Protein AF-A0A7S0QJZ0-F1 (afdb_monomer)

Structure (mmCIF, N/CA/C/O backbone):
data_AF-A0A7S0QJZ0-F1
#
_entry.id   AF-A0A7S0QJZ0-F1
#
loop_
_atom_site.group_PDB
_atom_site.id
_atom_site.type_symbol
_atom_site.label_atom_id
_atom_site.label_alt_id
_atom_site.label_comp_id
_atom_site.label_asym_id
_atom_site.label_entity_id
_atom_site.label_seq_id
_atom_site.pdbx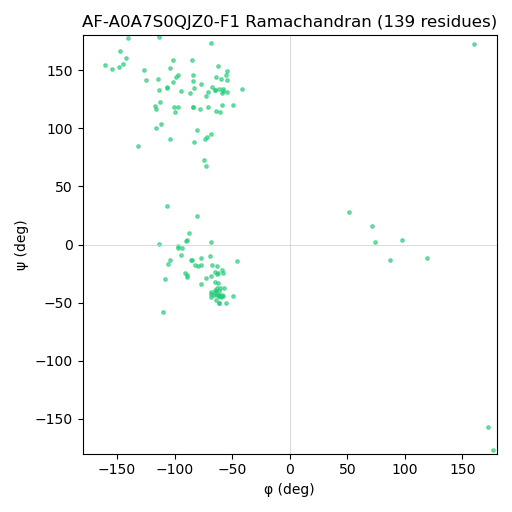_PDB_ins_code
_atom_site.Cartn_x
_atom_site.Cartn_y
_atom_site.Cartn_z
_atom_site.occupancy
_atom_site.B_iso_or_equiv
_atom_site.auth_seq_id
_atom_site.auth_comp_id
_atom_site.auth_asym_id
_atom_site.auth_atom_id
_atom_site.pdbx_PDB_model_num
ATOM 1 N N . GLY A 1 1 ? 14.974 -31.342 2.169 1.00 35.72 1 GLY A N 1
ATOM 2 C CA . GLY A 1 1 ? 13.570 -31.406 1.715 1.00 35.72 1 GLY A CA 1
ATOM 3 C C . GLY A 1 1 ? 13.395 -30.418 0.583 1.00 35.72 1 GLY A C 1
ATOM 4 O O . GLY A 1 1 ? 13.993 -29.355 0.664 1.00 35.72 1 GLY A O 1
ATOM 5 N N . ARG A 1 2 ? 12.690 -30.788 -0.493 1.00 30.48 2 ARG A N 1
ATOM 6 C CA . ARG A 1 2 ? 12.457 -29.920 -1.662 1.00 30.48 2 ARG A CA 1
ATOM 7 C C . ARG A 1 2 ? 11.483 -28.794 -1.302 1.00 30.48 2 ARG A C 1
ATOM 9 O O . ARG A 1 2 ? 10.422 -29.081 -0.765 1.00 30.48 2 ARG A O 1
ATOM 16 N N . VAL A 1 3 ? 11.837 -27.562 -1.652 1.00 36.38 3 VAL A N 1
ATOM 17 C CA . VAL A 1 3 ? 10.891 -26.454 -1.855 1.00 36.38 3 VAL A CA 1
ATOM 18 C C . VAL A 1 3 ? 10.353 -26.550 -3.293 1.00 36.38 3 VAL A C 1
ATOM 20 O O . VAL A 1 3 ? 11.108 -26.974 -4.178 1.00 36.38 3 VAL A O 1
ATOM 23 N N . PRO A 1 4 ? 9.085 -26.197 -3.564 1.00 41.38 4 PRO A N 1
ATOM 24 C CA . PRO A 1 4 ? 8.578 -26.103 -4.931 1.00 41.38 4 PRO A CA 1
ATOM 25 C C . PRO A 1 4 ? 9.417 -25.087 -5.727 1.00 41.38 4 PRO A C 1
ATOM 27 O O . PRO A 1 4 ? 9.515 -23.931 -5.334 1.00 41.38 4 PRO A O 1
ATOM 30 N N . GLY A 1 5 ? 10.062 -25.532 -6.814 1.00 50.28 5 GLY A N 1
ATOM 31 C CA . GLY A 1 5 ? 10.779 -24.659 -7.760 1.00 50.28 5 GLY A CA 1
ATOM 32 C C . GLY A 1 5 ? 12.287 -24.891 -7.943 1.00 50.28 5 GLY A C 1
ATOM 33 O O . GLY A 1 5 ? 12.845 -24.375 -8.905 1.00 50.28 5 GLY A O 1
ATOM 34 N N . GLY A 1 6 ? 12.969 -25.691 -7.114 1.00 44.41 6 GLY A N 1
ATOM 35 C CA . GLY A 1 6 ? 14.393 -25.991 -7.345 1.00 44.41 6 GLY A CA 1
ATOM 36 C C . GLY A 1 6 ? 15.166 -26.504 -6.129 1.00 44.41 6 GLY A C 1
ATOM 37 O O . GLY A 1 6 ? 14.651 -26.546 -5.012 1.00 44.41 6 GLY A O 1
ATOM 38 N N . MET A 1 7 ? 16.417 -26.930 -6.353 1.00 43.84 7 MET A N 1
ATOM 39 C CA . MET A 1 7 ? 17.362 -27.202 -5.262 1.00 43.84 7 MET A CA 1
ATOM 40 C C . MET A 1 7 ? 17.732 -25.892 -4.566 1.00 43.84 7 MET A C 1
ATOM 42 O O . MET A 1 7 ? 18.029 -24.900 -5.228 1.00 43.84 7 MET A O 1
ATOM 46 N N . LEU A 1 8 ? 17.742 -25.908 -3.231 1.00 49.09 8 LEU A N 1
ATOM 47 C CA . LEU A 1 8 ? 18.308 -24.816 -2.444 1.00 49.09 8 LEU A CA 1
ATOM 48 C C . LEU A 1 8 ? 19.783 -24.629 -2.848 1.00 49.09 8 LEU A C 1
ATOM 50 O O . LEU A 1 8 ? 20.495 -25.630 -2.965 1.00 49.09 8 LEU A O 1
ATOM 54 N N . PRO A 1 9 ? 20.251 -23.391 -3.079 1.00 57.88 9 PRO A N 1
ATOM 55 C CA . PRO A 1 9 ? 21.647 -23.142 -3.417 1.00 57.88 9 PRO A CA 1
ATOM 56 C C . PRO A 1 9 ? 22.568 -23.631 -2.290 1.00 57.88 9 PRO A C 1
ATOM 58 O O . PRO A 1 9 ? 22.237 -23.472 -1.119 1.00 57.88 9 PRO A O 1
ATOM 61 N N . GLU A 1 10 ? 23.735 -24.188 -2.637 1.00 64.62 10 GLU A N 1
ATOM 62 C CA . GLU A 1 10 ? 24.715 -24.734 -1.674 1.00 64.62 10 GLU A CA 1
ATOM 63 C C . GLU A 1 10 ? 25.214 -23.695 -0.651 1.00 64.62 10 GLU A C 1
ATOM 65 O O . GLU A 1 10 ? 25.651 -24.056 0.437 1.00 64.62 10 GLU A O 1
ATOM 70 N N . ASN A 1 11 ? 25.095 -22.404 -0.980 1.00 58.94 11 ASN A N 1
ATOM 71 C CA . ASN A 1 11 ? 25.340 -21.270 -0.091 1.00 58.94 11 ASN A CA 1
ATOM 72 C C . ASN A 1 11 ? 24.166 -20.283 -0.181 1.00 58.94 11 ASN A C 1
ATOM 74 O O . ASN A 1 11 ? 24.232 -19.328 -0.967 1.00 58.94 11 ASN A O 1
ATOM 78 N N . PRO A 1 12 ? 23.074 -20.485 0.576 1.00 54.03 12 PRO A N 1
ATOM 79 C CA . PRO A 1 12 ? 21.997 -19.512 0.619 1.00 54.03 12 PRO A CA 1
ATOM 80 C C . PRO A 1 12 ? 22.548 -18.222 1.227 1.00 54.03 12 PRO A C 1
ATOM 82 O O . PRO A 1 12 ? 22.963 -18.187 2.386 1.00 54.03 12 PRO A O 1
ATOM 85 N N . LYS A 1 13 ? 22.594 -17.149 0.432 1.00 53.09 13 LYS A N 1
ATOM 86 C CA . LYS A 1 13 ? 22.896 -15.826 0.978 1.00 53.09 13 LYS A CA 1
ATOM 87 C C . LYS A 1 13 ? 21.753 -15.455 1.927 1.00 53.09 13 LYS A C 1
ATOM 89 O O . LYS A 1 13 ? 20.596 -15.623 1.530 1.00 53.09 13 LYS A O 1
ATOM 94 N N . PRO A 1 14 ? 22.035 -14.960 3.145 1.00 54.31 14 PRO A N 1
ATOM 95 C CA . PRO A 1 14 ? 20.982 -14.400 3.976 1.00 54.31 14 PRO A CA 1
ATOM 96 C C . PRO A 1 14 ? 20.248 -13.321 3.168 1.00 54.31 14 PRO A C 1
ATOM 98 O O . PRO A 1 14 ? 20.897 -12.613 2.383 1.00 54.31 14 PRO A O 1
ATOM 101 N N . PRO A 1 15 ? 18.914 -13.209 3.300 1.00 56.22 15 PRO A N 1
ATOM 102 C CA . PRO A 1 15 ? 18.179 -12.164 2.610 1.00 56.22 15 PRO A CA 1
ATOM 103 C C . PRO A 1 15 ? 18.815 -10.821 2.966 1.00 56.22 15 PRO A C 1
ATOM 105 O O . PRO A 1 15 ? 19.087 -10.544 4.136 1.00 56.22 15 PRO A O 1
ATOM 108 N N . MET A 1 16 ? 19.099 -9.992 1.959 1.00 57.62 16 MET A N 1
ATOM 109 C CA . MET A 1 16 ? 19.524 -8.621 2.223 1.00 57.62 16 MET A CA 1
ATOM 110 C C . MET A 1 16 ? 18.330 -7.872 2.803 1.00 57.62 16 MET A C 1
ATOM 112 O O . MET A 1 16 ? 17.461 -7.397 2.075 1.00 57.62 16 MET A O 1
ATOM 116 N N . LEU A 1 17 ? 18.269 -7.807 4.128 1.00 56.78 17 LEU A N 1
ATOM 117 C CA . LEU A 1 17 ? 17.223 -7.085 4.827 1.00 56.78 17 LEU A CA 1
ATOM 118 C C . LEU A 1 17 ? 17.448 -5.583 4.641 1.00 56.78 17 LEU A C 1
ATOM 120 O O . LEU A 1 17 ? 18.471 -5.027 5.044 1.00 56.78 17 LEU A O 1
ATOM 124 N N . ASN A 1 18 ? 16.481 -4.916 4.013 1.00 60.22 18 ASN A N 1
ATOM 125 C CA . ASN A 1 18 ? 16.507 -3.471 3.842 1.00 60.22 18 ASN A CA 1
ATOM 126 C C . ASN A 1 18 ? 15.973 -2.781 5.106 1.00 60.22 18 ASN A C 1
ATOM 128 O O . ASN A 1 18 ? 14.790 -2.467 5.223 1.00 60.22 18 ASN A O 1
ATOM 132 N N . TYR A 1 19 ? 16.871 -2.509 6.052 1.00 59.91 19 TYR A N 1
ATOM 133 C CA . TYR A 1 19 ? 16.559 -1.764 7.275 1.00 59.91 19 TYR A CA 1
ATOM 134 C C . TYR A 1 19 ? 16.255 -0.270 7.029 1.00 59.91 19 TYR A C 1
ATOM 136 O O . TYR A 1 19 ? 15.783 0.402 7.942 1.00 59.91 19 TYR A O 1
ATOM 144 N N . GLY A 1 20 ? 16.495 0.257 5.820 1.00 57.91 20 GLY A N 1
ATOM 145 C CA . GLY A 1 20 ? 16.155 1.632 5.424 1.00 57.91 20 GLY A CA 1
ATOM 146 C C . GLY A 1 20 ? 14.679 1.823 5.059 1.00 57.91 20 GLY A C 1
ATOM 147 O O . GLY A 1 20 ? 14.166 2.938 5.120 1.00 57.91 20 GLY A O 1
ATOM 148 N N . PHE A 1 21 ? 13.956 0.737 4.770 1.00 59.09 21 PHE A N 1
ATOM 149 C CA . PHE A 1 21 ? 12.506 0.735 4.541 1.00 59.09 21 PHE A CA 1
ATOM 150 C C . PHE A 1 21 ? 11.709 0.740 5.865 1.00 59.09 21 PHE A C 1
ATOM 152 O O . PHE A 1 21 ? 10.590 0.245 5.940 1.00 59.09 21 PHE A O 1
ATOM 159 N N . ARG A 1 22 ? 12.292 1.228 6.970 1.00 53.69 22 ARG A N 1
ATOM 160 C CA . ARG A 1 22 ? 11.745 0.954 8.306 1.00 53.69 22 ARG A CA 1
ATOM 161 C C . ARG A 1 22 ? 10.634 1.861 8.803 1.00 53.69 22 ARG A C 1
ATOM 163 O O . ARG A 1 22 ? 10.005 1.461 9.769 1.00 53.69 22 ARG A O 1
ATOM 170 N N . THR A 1 23 ? 10.324 3.011 8.213 1.00 57.31 23 THR A N 1
ATOM 171 C CA . THR A 1 23 ? 9.161 3.798 8.671 1.00 57.31 23 THR A CA 1
ATOM 172 C C . THR A 1 23 ? 8.684 4.805 7.623 1.00 57.31 23 THR A C 1
ATOM 174 O O . THR A 1 23 ? 9.448 5.283 6.789 1.00 57.31 23 THR A O 1
ATOM 177 N N . TRP A 1 24 ? 7.398 5.150 7.714 1.00 59.00 24 TRP A N 1
ATOM 178 C CA . TRP A 1 24 ? 6.606 6.056 6.864 1.00 59.00 24 TRP A CA 1
ATOM 179 C C . TRP A 1 24 ? 7.231 7.415 6.494 1.00 59.00 24 TRP A C 1
ATOM 181 O O . TRP A 1 24 ? 6.722 8.078 5.593 1.00 59.00 24 TRP A O 1
ATOM 191 N N . HIS A 1 25 ? 8.300 7.855 7.164 1.00 59.00 25 HIS A N 1
ATOM 192 C CA . HIS A 1 25 ? 8.891 9.187 6.986 1.00 59.00 25 HIS A CA 1
ATOM 193 C C . HIS A 1 25 ? 9.478 9.411 5.584 1.00 59.00 25 HIS A C 1
ATOM 195 O O . HIS A 1 25 ? 9.555 10.550 5.141 1.00 59.00 25 HIS A O 1
ATOM 201 N N . ASN A 1 26 ? 9.841 8.338 4.872 1.00 61.06 26 ASN A N 1
ATOM 202 C CA . ASN A 1 26 ? 10.320 8.421 3.488 1.00 61.06 26 ASN A CA 1
ATOM 203 C C . ASN A 1 26 ? 9.188 8.429 2.447 1.00 61.06 26 ASN A C 1
ATOM 205 O O . ASN A 1 26 ? 9.434 8.736 1.283 1.00 61.06 26 ASN A O 1
ATOM 209 N N . PHE A 1 27 ? 7.958 8.088 2.843 1.00 63.38 27 PHE A N 1
ATOM 210 C CA . PHE A 1 27 ? 6.812 7.969 1.929 1.00 63.38 27 PHE A CA 1
ATOM 211 C C . PHE A 1 27 ? 5.797 9.094 2.105 1.00 63.38 27 PHE A C 1
ATOM 213 O O . PHE A 1 27 ? 5.119 9.485 1.156 1.00 63.38 27 PHE A O 1
ATOM 220 N N . LEU A 1 28 ? 5.693 9.620 3.323 1.00 63.88 28 LEU A N 1
ATOM 221 C CA . LEU A 1 28 ? 4.887 10.781 3.648 1.00 63.88 28 LEU A CA 1
ATOM 222 C C . LEU A 1 28 ? 5.825 11.979 3.717 1.00 63.88 28 LEU A C 1
ATOM 224 O O . LEU A 1 28 ? 6.679 12.052 4.598 1.00 63.88 28 LEU A O 1
ATOM 228 N N . ASN A 1 29 ? 5.672 12.927 2.797 1.00 64.06 29 ASN A N 1
ATOM 229 C CA . ASN A 1 29 ? 6.405 14.185 2.862 1.00 64.06 29 ASN A CA 1
ATOM 230 C C . ASN A 1 29 ? 5.810 15.075 3.967 1.00 64.06 29 ASN A C 1
ATOM 232 O O . ASN A 1 29 ? 5.127 16.058 3.694 1.00 64.06 29 ASN A O 1
ATOM 236 N N . CYS A 1 30 ? 6.057 14.723 5.231 1.00 55.75 30 CYS A N 1
ATOM 237 C CA . CYS A 1 30 ? 5.511 15.424 6.395 1.00 55.75 30 CYS A CA 1
ATOM 238 C C . CYS A 1 30 ? 5.896 16.913 6.436 1.00 55.75 30 CYS A C 1
ATOM 240 O O . CYS A 1 30 ? 5.176 17.704 7.041 1.00 55.75 30 CYS A O 1
ATOM 242 N N . ALA A 1 31 ? 7.008 17.290 5.793 1.00 57.22 31 ALA A N 1
ATOM 243 C CA . ALA A 1 31 ? 7.459 18.674 5.682 1.00 57.22 31 ALA A CA 1
ATOM 244 C C . ALA A 1 31 ? 6.607 19.510 4.710 1.00 57.22 31 ALA A C 1
ATOM 246 O O . ALA A 1 31 ? 6.490 20.714 4.903 1.00 57.22 31 ALA A O 1
ATOM 247 N N . ALA A 1 32 ? 6.004 18.888 3.691 1.00 62.22 32 ALA A N 1
ATOM 248 C CA . ALA A 1 32 ? 5.109 19.564 2.749 1.00 62.22 32 ALA A CA 1
ATOM 249 C C . ALA A 1 32 ? 3.666 19.711 3.269 1.00 62.22 32 ALA A C 1
ATOM 251 O O . ALA A 1 32 ? 2.924 20.538 2.752 1.00 62.22 32 ALA A O 1
ATOM 252 N N . ASP A 1 33 ? 3.283 18.938 4.289 1.00 60.25 33 ASP A N 1
ATOM 253 C CA . ASP A 1 33 ? 1.918 18.881 4.834 1.00 60.25 33 ASP A CA 1
ATOM 254 C C . ASP A 1 33 ? 1.798 19.591 6.204 1.00 60.25 33 ASP A C 1
ATOM 256 O O . ASP A 1 33 ? 1.059 19.136 7.082 1.00 60.25 33 ASP A O 1
ATOM 260 N N . ASP A 1 34 ? 2.567 20.661 6.440 1.00 65.94 34 ASP A N 1
ATOM 261 C CA . ASP A 1 34 ? 2.578 21.448 7.692 1.00 65.94 34 ASP A CA 1
ATOM 262 C C . ASP A 1 34 ? 2.760 20.606 8.978 1.00 65.94 34 ASP A C 1
ATOM 264 O O . ASP A 1 34 ? 2.259 20.949 10.051 1.00 65.94 34 ASP A O 1
ATOM 268 N N . GLY A 1 35 ? 3.436 19.454 8.884 1.00 68.94 35 GLY A N 1
ATOM 269 C CA . GLY A 1 35 ? 3.593 18.505 9.992 1.00 68.94 35 GLY A CA 1
ATOM 270 C C . GLY A 1 35 ? 2.338 17.687 10.337 1.00 68.94 35 GLY A C 1
ATOM 271 O O . GLY A 1 35 ? 2.385 16.868 11.254 1.00 68.94 35 GLY A O 1
ATOM 272 N N . LYS A 1 36 ? 1.232 17.846 9.598 1.00 75.44 36 LYS A N 1
ATOM 273 C CA . LYS A 1 36 ? -0.058 17.170 9.839 1.00 75.44 36 LYS A CA 1
ATOM 274 C C . LYS A 1 36 ? -0.283 15.916 8.994 1.00 75.44 36 LYS A C 1
ATOM 276 O O . LYS A 1 36 ? -1.303 15.250 9.166 1.00 75.44 36 LYS A O 1
ATOM 281 N N . ALA A 1 37 ? 0.660 15.553 8.118 1.00 76.62 37 ALA A N 1
ATOM 282 C CA . ALA A 1 37 ? 0.568 14.359 7.266 1.00 76.62 37 ALA A CA 1
ATOM 283 C C . ALA A 1 37 ? 0.188 13.095 8.047 1.00 76.62 37 ALA A C 1
ATOM 285 O O . ALA A 1 37 ? -0.661 12.323 7.609 1.00 76.62 37 ALA A O 1
ATOM 286 N N . MET A 1 38 ? 0.810 12.894 9.213 1.00 78.00 38 MET A N 1
ATOM 287 C CA . MET A 1 38 ? 0.576 11.712 10.037 1.00 78.00 38 MET A CA 1
ATOM 288 C C . MET A 1 38 ? -0.833 11.698 10.632 1.00 78.00 38 MET A C 1
ATOM 290 O O . MET A 1 38 ? -1.520 10.685 10.560 1.00 78.00 38 MET A O 1
ATOM 294 N N . GLU A 1 39 ? -1.290 12.826 11.177 1.00 83.75 39 GLU A N 1
ATOM 295 C CA . GLU A 1 39 ? -2.645 12.949 11.723 1.00 83.75 39 GLU A CA 1
ATOM 296 C C . GLU A 1 39 ? -3.696 12.709 10.635 1.00 83.75 39 GLU A C 1
ATOM 298 O O . GLU A 1 39 ? -4.634 11.934 10.832 1.00 83.75 39 GLU A O 1
ATOM 303 N N . LYS A 1 40 ? -3.488 13.292 9.449 1.00 83.75 40 LYS A N 1
ATOM 304 C CA . LYS A 1 40 ? -4.356 13.065 8.296 1.00 83.75 40 LYS A CA 1
ATOM 305 C C . LYS A 1 40 ? -4.354 11.599 7.870 1.00 83.75 40 LYS A C 1
ATOM 307 O O . LYS A 1 40 ? -5.420 11.049 7.624 1.00 83.75 40 LYS A O 1
ATOM 312 N N . LEU A 1 41 ? -3.190 10.955 7.800 1.00 84.19 41 LEU A N 1
ATOM 313 C CA . LEU A 1 41 ? -3.097 9.547 7.427 1.00 84.19 41 LEU A CA 1
ATOM 314 C C . LEU A 1 41 ? -3.817 8.647 8.437 1.00 84.19 41 LEU A C 1
ATOM 316 O O . LEU A 1 41 ? -4.544 7.747 8.031 1.00 84.19 41 LEU A O 1
ATOM 320 N N . LEU A 1 42 ? -3.647 8.901 9.736 1.00 86.19 42 LEU A N 1
ATOM 321 C CA . LEU A 1 42 ? -4.356 8.177 10.791 1.00 86.19 42 LEU A CA 1
ATOM 322 C C . LEU A 1 42 ? -5.872 8.365 10.670 1.00 86.19 42 LEU A C 1
ATOM 324 O O . LEU A 1 42 ? -6.627 7.410 10.849 1.00 86.19 42 LEU A O 1
ATOM 328 N N . GLN A 1 43 ? -6.327 9.576 10.348 1.00 88.94 43 GLN A N 1
ATOM 329 C CA . GLN A 1 43 ? -7.745 9.852 10.140 1.00 88.94 43 GLN A CA 1
ATOM 330 C C . GLN A 1 43 ? -8.289 9.176 8.873 1.00 88.94 43 GLN A C 1
ATOM 332 O O . GLN A 1 43 ? -9.370 8.584 8.911 1.00 88.94 43 GLN A O 1
ATOM 337 N N . ASP A 1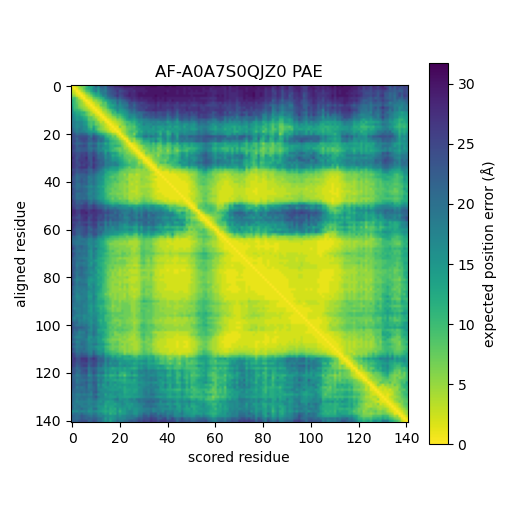 44 ? -7.538 9.212 7.771 1.00 89.94 44 ASP A N 1
ATOM 338 C CA . ASP A 1 44 ? -7.872 8.506 6.532 1.0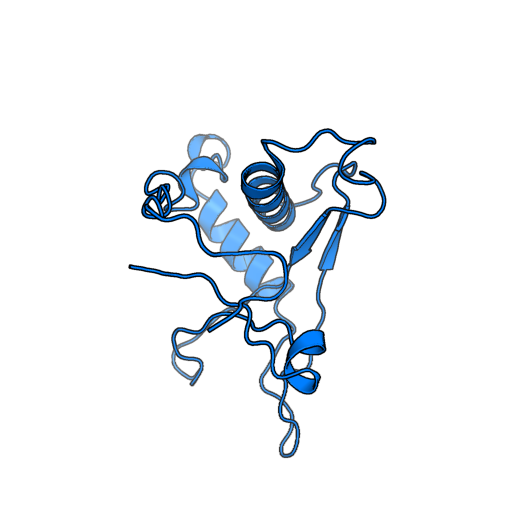0 89.94 44 ASP A CA 1
ATOM 339 C C . ASP A 1 44 ? -7.954 6.991 6.814 1.00 89.94 44 ASP A C 1
ATOM 341 O O . ASP A 1 44 ? -8.940 6.354 6.449 1.00 89.94 44 ASP A O 1
ATOM 345 N N . ALA A 1 45 ? -6.985 6.427 7.548 1.00 90.50 45 ALA A N 1
ATOM 346 C CA . ALA A 1 45 ? -6.944 5.011 7.910 1.00 90.50 45 ALA A CA 1
ATOM 347 C C . ALA A 1 45 ? -8.149 4.582 8.751 1.00 90.50 45 ALA A C 1
ATOM 349 O O . ALA A 1 45 ? -8.742 3.546 8.462 1.00 90.50 45 ALA A O 1
ATOM 350 N N . LYS A 1 46 ? -8.549 5.395 9.739 1.00 89.56 46 LYS A N 1
ATOM 351 C CA . LYS A 1 46 ? -9.779 5.192 10.526 1.00 89.56 46 LYS A CA 1
ATOM 352 C C . LYS A 1 46 ? -11.031 5.220 9.659 1.00 89.56 46 LYS A C 1
ATOM 354 O O . LYS A 1 46 ? -11.968 4.476 9.922 1.00 89.56 46 LYS A O 1
ATOM 359 N N . THR A 1 47 ? -11.052 6.089 8.652 1.00 90.06 47 THR A N 1
ATOM 360 C CA . THR A 1 47 ? -12.209 6.268 7.767 1.00 90.06 47 THR A CA 1
ATOM 361 C C . THR A 1 47 ? -12.430 5.044 6.883 1.00 90.06 47 THR A C 1
ATOM 363 O O . THR A 1 47 ? -13.570 4.633 6.697 1.00 90.06 47 THR A O 1
ATOM 366 N N . VAL A 1 48 ? -11.354 4.448 6.362 1.00 89.50 48 VAL A N 1
ATOM 367 C CA . VAL A 1 48 ? -11.437 3.278 5.468 1.00 89.50 48 VAL A CA 1
ATOM 368 C C . VAL A 1 48 ? -11.313 1.934 6.189 1.00 89.50 48 VAL A C 1
ATOM 370 O O . VAL A 1 48 ? -11.461 0.896 5.547 1.00 89.50 48 VAL A O 1
ATOM 373 N N . PHE A 1 49 ? -11.081 1.938 7.507 1.00 87.81 49 PHE A N 1
ATOM 374 C CA . PHE A 1 49 ? -11.014 0.723 8.316 1.00 87.81 49 PHE A CA 1
ATOM 375 C C . PHE A 1 49 ? -12.407 0.121 8.526 1.00 87.81 49 PHE A C 1
ATOM 377 O O . PHE A 1 49 ? -13.129 0.445 9.475 1.00 87.81 49 PHE A O 1
ATOM 384 N N . SER A 1 50 ? -12.782 -0.775 7.619 1.00 81.12 50 SER A N 1
ATOM 385 C CA . SER A 1 50 ? -14.028 -1.541 7.676 1.00 81.12 50 SER A CA 1
ATOM 386 C C . SER A 1 50 ? -13.829 -2.992 8.121 1.00 81.12 50 SER A C 1
ATOM 388 O O . SER A 1 50 ? -14.813 -3.624 8.496 1.00 81.12 50 SER A O 1
ATOM 390 N N . ALA A 1 51 ? -12.584 -3.489 8.135 1.00 67.62 51 ALA A N 1
ATOM 391 C CA . ALA A 1 51 ? -12.197 -4.848 8.524 1.00 67.62 51 ALA A CA 1
ATOM 392 C C . ALA A 1 51 ? -12.295 -5.079 10.043 1.00 67.62 51 ALA A C 1
ATOM 394 O O . ALA A 1 51 ? -11.295 -5.219 10.743 1.00 67.62 51 ALA A O 1
ATOM 395 N N . ARG A 1 52 ? -13.518 -5.073 10.575 1.00 66.81 52 ARG A N 1
ATOM 396 C CA . ARG A 1 52 ? -13.782 -5.296 12.003 1.00 66.81 52 ARG A CA 1
ATOM 397 C C . ARG A 1 52 ? -13.865 -6.791 12.310 1.00 66.81 52 ARG A C 1
ATOM 399 O O . ARG A 1 52 ? -14.118 -7.600 11.415 1.00 66.81 52 ARG A O 1
ATOM 406 N N . ASN A 1 53 ? -13.657 -7.139 13.585 1.00 59.34 53 ASN A N 1
ATOM 407 C CA . ASN A 1 53 ? -13.718 -8.518 14.081 1.00 59.34 53 ASN A CA 1
ATOM 408 C C . ASN A 1 53 ? -14.897 -9.287 13.468 1.00 59.34 53 ASN A C 1
ATOM 410 O O . ASN A 1 53 ? -16.020 -8.775 13.397 1.00 59.34 53 ASN A O 1
ATOM 414 N N . GLY A 1 54 ? -14.617 -10.513 13.018 1.00 58.19 54 GLY A N 1
ATOM 415 C CA . GLY A 1 54 ? -15.616 -11.400 12.434 1.00 58.19 54 GLY A CA 1
ATOM 416 C C . GLY A 1 54 ? -16.808 -11.591 13.372 1.00 58.19 54 GLY A C 1
ATOM 417 O O . GLY A 1 54 ? -16.690 -11.530 14.599 1.00 58.19 54 GLY A O 1
ATOM 418 N N . ARG A 1 55 ? -17.995 -11.813 12.801 1.00 59.78 55 ARG A N 1
ATOM 419 C CA . ARG A 1 55 ? -19.174 -12.171 13.605 1.00 59.78 55 ARG A CA 1
ATOM 420 C C . ARG A 1 55 ? -18.913 -13.506 14.321 1.00 59.78 55 ARG A C 1
ATOM 422 O O . ARG A 1 55 ? -18.156 -14.322 13.795 1.00 59.78 55 ARG A O 1
ATOM 429 N N . PRO A 1 56 ? -19.559 -13.781 15.471 1.00 56.94 56 PRO A N 1
ATOM 430 C CA . PRO A 1 56 ? -19.434 -15.075 16.138 1.00 56.94 56 PRO A CA 1
ATOM 431 C C . PRO A 1 56 ? -19.664 -16.229 15.149 1.00 56.94 56 PRO A C 1
ATOM 433 O O . PRO A 1 56 ? -20.723 -16.303 14.526 1.00 56.94 56 PRO A O 1
ATOM 436 N N . GLY A 1 57 ? -18.660 -17.096 14.983 1.00 65.25 57 GLY A N 1
ATOM 437 C CA . GLY A 1 57 ? -18.687 -18.217 14.034 1.00 65.25 57 GLY A CA 1
ATOM 438 C C . GLY A 1 57 ? -18.002 -17.979 12.681 1.00 65.25 57 GLY A C 1
ATOM 439 O O . GLY A 1 57 ? -18.054 -18.870 11.839 1.00 65.25 57 GLY A O 1
ATOM 440 N N . GLN A 1 58 ? -17.358 -16.828 12.453 1.00 61.22 58 GLN A N 1
ATOM 441 C CA . GLN A 1 58 ? -16.501 -16.594 11.282 1.00 61.22 58 GLN A CA 1
ATOM 442 C C . GLN A 1 58 ? -15.018 -16.591 11.666 1.00 61.22 58 GLN A C 1
ATOM 444 O O . GLN A 1 58 ? -14.631 -15.953 12.641 1.00 61.22 58 GLN A O 1
ATOM 449 N N . SER A 1 59 ? -14.195 -17.287 10.875 1.00 61.88 59 SER A N 1
ATOM 450 C CA . SER A 1 59 ? -12.739 -17.360 11.072 1.00 61.88 59 SER A CA 1
ATOM 451 C C . SER A 1 59 ? -11.993 -16.107 10.604 1.00 61.88 59 SER A C 1
ATOM 453 O O . SER A 1 59 ? -10.852 -15.903 11.006 1.00 61.88 59 SER A O 1
ATOM 455 N N . TYR A 1 60 ? -12.625 -15.274 9.770 1.00 64.38 60 TYR A N 1
ATOM 456 C CA . TYR A 1 60 ? -11.994 -14.124 9.121 1.00 64.38 60 TYR A CA 1
ATOM 457 C C . TYR A 1 60 ? -12.779 -12.835 9.379 1.00 64.38 60 TYR A C 1
ATOM 459 O O . TYR A 1 60 ? -13.998 -12.865 9.586 1.00 64.38 60 TYR A O 1
ATOM 467 N N . SER A 1 61 ? -12.070 -11.702 9.403 1.00 65.88 61 SER A N 1
ATOM 468 C CA . SER A 1 61 ? -12.681 -10.378 9.525 1.00 65.88 61 SER A CA 1
ATOM 469 C C . SER A 1 61 ? -13.550 -10.081 8.301 1.00 65.88 61 SER A C 1
ATOM 471 O O . SER A 1 61 ? -13.246 -10.481 7.179 1.00 65.88 61 SER A O 1
ATOM 473 N N . ALA A 1 62 ? -14.664 -9.387 8.524 1.00 66.50 62 ALA A N 1
ATOM 474 C CA . ALA A 1 62 ? -15.485 -8.859 7.441 1.00 66.50 62 ALA A CA 1
ATOM 475 C C . ALA A 1 62 ? -15.057 -7.411 7.185 1.00 66.50 62 ALA A C 1
ATOM 477 O O . ALA A 1 62 ? -14.948 -6.640 8.138 1.00 66.50 62 ALA A O 1
ATOM 478 N N . GLY A 1 63 ? -14.827 -7.034 5.929 1.00 75.81 63 GLY A N 1
ATOM 479 C CA . GLY A 1 63 ? -14.372 -5.695 5.561 1.00 75.81 63 GLY A CA 1
ATOM 480 C C . GLY A 1 63 ? -14.111 -5.551 4.070 1.00 75.81 63 GLY A C 1
ATOM 481 O O . GLY A 1 63 ? -14.329 -6.480 3.300 1.00 75.81 63 GLY A O 1
ATOM 482 N N . GLU A 1 64 ? -13.639 -4.369 3.692 1.00 82.88 64 GLU A N 1
ATOM 483 C CA . GLU A 1 64 ? -13.281 -4.030 2.318 1.00 82.88 64 GLU A CA 1
ATOM 484 C C . GLU A 1 64 ? -11.760 -3.976 2.189 1.00 82.88 64 GLU A C 1
ATOM 486 O O . GLU A 1 64 ? -11.075 -3.374 3.025 1.00 82.88 64 GLU A O 1
ATOM 491 N N . THR A 1 65 ? -11.248 -4.561 1.114 1.00 88.81 65 THR A N 1
ATOM 492 C CA . THR A 1 65 ? -9.898 -4.304 0.621 1.00 88.81 65 THR A CA 1
ATOM 493 C C . THR A 1 65 ? -9.969 -3.348 -0.566 1.00 88.81 65 THR A C 1
ATOM 495 O O . THR A 1 65 ? -11.006 -3.165 -1.208 1.00 88.81 65 THR A O 1
ATOM 498 N N . TYR A 1 66 ? -8.855 -2.688 -0.852 1.00 91.88 66 TYR A N 1
ATOM 499 C CA . TYR A 1 66 ? -8.739 -1.732 -1.941 1.00 91.88 66 TYR A CA 1
ATOM 500 C C . TYR A 1 66 ? -7.589 -2.144 -2.845 1.00 91.88 66 TYR A C 1
ATOM 502 O O . TYR A 1 66 ? -6.532 -2.543 -2.370 1.00 91.88 66 TYR A O 1
ATOM 510 N N . PHE A 1 67 ? -7.757 -1.978 -4.154 1.00 93.38 67 PHE A N 1
ATOM 511 C CA . PHE A 1 67 ? -6.708 -2.278 -5.120 1.00 93.38 67 PHE A CA 1
ATOM 512 C C . PHE A 1 67 ? -6.215 -1.010 -5.816 1.00 93.38 67 PHE A C 1
ATOM 514 O O . PHE A 1 67 ? -7.009 -0.188 -6.282 1.00 93.38 67 PHE A O 1
ATOM 521 N N . LEU A 1 68 ? -4.893 -0.859 -5.904 1.00 94.56 68 LEU A N 1
ATOM 522 C CA . LEU A 1 68 ? -4.224 0.186 -6.671 1.00 94.56 68 LEU A CA 1
ATOM 523 C C . LEU A 1 68 ? -3.390 -0.449 -7.799 1.00 94.56 68 LEU A C 1
ATOM 525 O O . LEU A 1 68 ? -2.254 -0.869 -7.540 1.00 94.56 68 LEU A O 1
ATOM 529 N N . PRO A 1 69 ? -3.892 -0.456 -9.051 1.00 95.44 69 PRO A N 1
ATOM 530 C CA . PRO A 1 69 ? -3.126 -0.903 -10.216 1.00 95.44 69 PRO A CA 1
ATOM 531 C C . PRO A 1 69 ? -1.812 -0.137 -10.353 1.00 95.44 69 PRO A C 1
ATOM 533 O O . PRO A 1 69 ? -1.775 1.057 -10.059 1.00 95.44 69 PRO A O 1
ATOM 536 N N . ALA A 1 70 ? -0.744 -0.772 -10.831 1.00 93.88 70 ALA A N 1
ATOM 537 C CA . ALA A 1 70 ? 0.596 -0.197 -10.972 1.00 93.88 70 ALA A CA 1
ATOM 538 C C . ALA A 1 70 ? 0.624 1.072 -11.837 1.00 93.88 70 ALA A C 1
ATOM 540 O O . ALA A 1 70 ? 1.315 2.037 -11.509 1.00 93.88 70 ALA A O 1
ATOM 541 N N . ALA A 1 71 ? -0.187 1.099 -12.894 1.00 93.94 71 ALA A N 1
ATOM 542 C CA . ALA A 1 71 ? -0.298 2.224 -13.819 1.00 93.94 71 ALA A CA 1
ATOM 543 C C . ALA A 1 71 ? -1.126 3.409 -13.282 1.00 93.94 71 ALA A C 1
ATOM 545 O O . ALA A 1 71 ? -1.120 4.484 -13.878 1.00 93.94 71 ALA A O 1
ATOM 546 N N . MET A 1 72 ? -1.856 3.243 -12.174 1.00 94.62 72 MET A N 1
ATOM 547 C CA . MET A 1 72 ? -2.779 4.265 -11.675 1.00 94.62 72 MET A CA 1
ATOM 548 C C . MET A 1 72 ? -2.076 5.328 -10.815 1.00 94.62 72 MET A C 1
ATOM 550 O O . MET A 1 72 ? -1.225 5.023 -9.979 1.00 94.62 72 MET A O 1
ATOM 554 N N . THR A 1 73 ? -2.464 6.595 -10.952 1.00 92.56 73 THR A N 1
ATOM 555 C CA . THR A 1 73 ? -1.995 7.658 -10.049 1.00 92.56 73 THR A CA 1
ATOM 556 C C . THR A 1 73 ? -2.659 7.530 -8.669 1.00 92.56 73 THR A C 1
ATOM 558 O O . THR A 1 73 ? -3.891 7.506 -8.610 1.00 92.56 73 THR A O 1
ATOM 561 N N . PRO A 1 74 ? -1.894 7.506 -7.556 1.00 92.25 74 PRO A N 1
ATOM 562 C CA . PRO A 1 74 ? -2.458 7.485 -6.207 1.00 92.25 74 PRO A CA 1
ATOM 563 C C . PRO A 1 74 ? -3.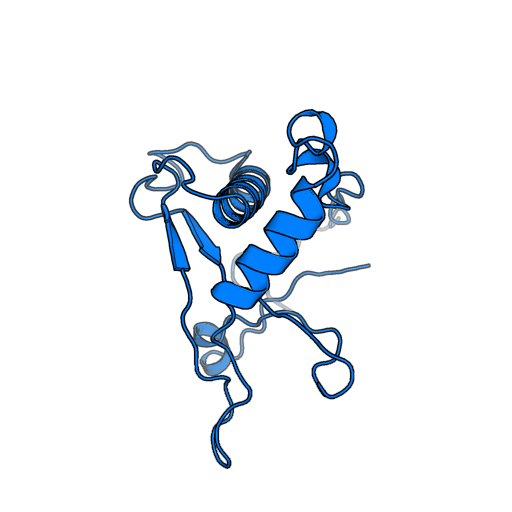351 8.700 -5.915 1.00 92.25 74 PRO A C 1
ATOM 565 O O . PRO A 1 74 ? -2.940 9.847 -6.099 1.00 92.25 74 PRO A O 1
ATOM 568 N N . ARG A 1 75 ? -4.549 8.451 -5.393 1.00 90.00 75 ARG A N 1
ATOM 569 C CA . ARG A 1 75 ? -5.586 9.444 -5.071 1.00 90.00 75 ARG A CA 1
ATOM 570 C C . ARG A 1 75 ? -5.453 10.002 -3.655 1.00 90.00 75 ARG A C 1
ATOM 572 O O . ARG A 1 75 ? -5.854 11.133 -3.399 1.00 90.00 75 ARG A O 1
ATOM 579 N N . CYS A 1 76 ? -4.888 9.229 -2.728 1.00 87.25 76 CYS A N 1
ATOM 580 C CA . CYS A 1 76 ? -4.761 9.599 -1.315 1.00 87.25 76 CYS A CA 1
ATOM 581 C C . CYS A 1 76 ? -3.409 9.176 -0.713 1.00 87.25 76 CYS A C 1
ATOM 583 O O . CYS A 1 76 ? -2.572 8.567 -1.380 1.00 87.25 76 CYS A O 1
ATOM 585 N N . GLY A 1 77 ? -3.180 9.521 0.560 1.00 84.06 77 GLY A N 1
ATOM 586 C CA . GLY A 1 77 ? -1.951 9.161 1.278 1.00 84.06 77 GLY A CA 1
ATOM 587 C C . GLY A 1 77 ? -1.763 7.649 1.444 1.00 84.06 77 GLY A C 1
ATOM 588 O O . GLY A 1 77 ? -0.647 7.160 1.297 1.00 84.06 77 GLY A O 1
ATOM 589 N N . LEU A 1 78 ? -2.851 6.907 1.670 1.00 89.25 78 LEU A N 1
ATOM 590 C CA . LEU A 1 78 ? -2.822 5.446 1.810 1.00 89.25 78 LEU A CA 1
ATOM 591 C C . LEU A 1 78 ? -2.416 4.762 0.498 1.00 89.25 78 LEU A C 1
ATOM 593 O O . LEU A 1 78 ? -1.534 3.911 0.490 1.00 89.25 78 LEU A O 1
ATOM 597 N N . GLU A 1 79 ? -2.957 5.214 -0.635 1.00 91.25 79 GLU A N 1
ATOM 598 C CA . GLU A 1 79 ? -2.548 4.713 -1.952 1.00 91.25 79 GLU A CA 1
ATOM 599 C C . GLU A 1 79 ? -1.093 5.059 -2.287 1.00 91.25 79 GLU A C 1
ATOM 601 O O . GLU A 1 79 ? -0.407 4.275 -2.940 1.00 91.25 79 GLU A O 1
ATOM 606 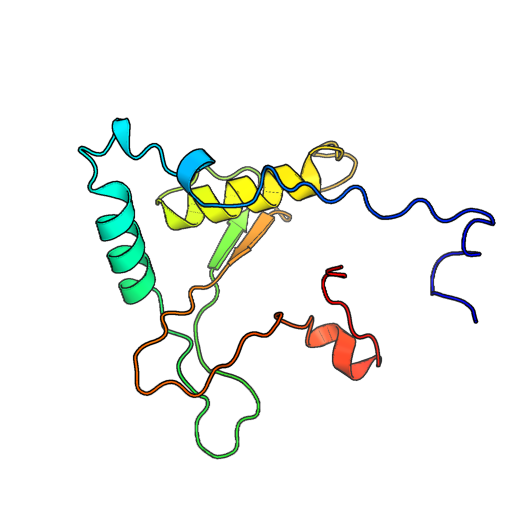N N . ARG A 1 80 ? -0.576 6.206 -1.821 1.00 87.88 80 ARG A N 1
ATOM 607 C CA . ARG A 1 80 ? 0.854 6.526 -1.968 1.00 87.88 80 ARG A CA 1
ATOM 608 C C . ARG A 1 80 ? 1.734 5.541 -1.202 1.00 87.88 80 ARG A C 1
ATOM 610 O O . ARG A 1 80 ? 2.761 5.126 -1.735 1.00 87.88 80 ARG A O 1
ATOM 617 N N . LEU A 1 81 ? 1.324 5.135 0.002 1.00 86.56 81 LEU A N 1
ATOM 618 C CA . LEU A 1 81 ? 2.014 4.086 0.757 1.00 86.56 81 LEU A CA 1
ATOM 619 C C . LEU A 1 81 ? 1.944 2.739 0.034 1.00 86.56 81 LEU A C 1
ATOM 621 O O . LEU A 1 81 ? 2.981 2.109 -0.161 1.00 86.56 81 LEU A O 1
ATOM 625 N N . ALA A 1 82 ? 0.759 2.334 -0.429 1.00 89.81 82 ALA A N 1
ATOM 626 C CA . ALA A 1 82 ? 0.581 1.090 -1.177 1.00 89.81 82 ALA A CA 1
ATOM 627 C C . ALA A 1 82 ? 1.453 1.055 -2.450 1.00 89.81 82 ALA A C 1
ATOM 629 O O . ALA A 1 82 ? 2.158 0.077 -2.700 1.00 89.81 82 ALA A O 1
ATOM 630 N N . ARG A 1 83 ? 1.499 2.159 -3.214 1.00 90.25 83 ARG A N 1
ATOM 631 C CA . ARG A 1 83 ? 2.398 2.320 -4.373 1.00 90.25 83 ARG A CA 1
ATOM 632 C C . ARG A 1 83 ? 3.866 2.183 -3.983 1.00 90.25 83 ARG A C 1
ATOM 634 O O . ARG A 1 83 ? 4.621 1.559 -4.721 1.00 90.25 83 ARG A O 1
ATOM 641 N N . ALA A 1 84 ? 4.286 2.780 -2.871 1.00 85.56 84 ALA A N 1
ATOM 642 C CA . ALA A 1 84 ? 5.676 2.716 -2.435 1.00 85.56 84 ALA A CA 1
ATOM 643 C C . ALA A 1 84 ? 6.101 1.284 -2.074 1.00 85.56 84 ALA A C 1
ATOM 645 O O . ALA A 1 84 ? 7.186 0.859 -2.470 1.00 85.56 84 ALA A O 1
ATOM 646 N N . VAL A 1 85 ? 5.232 0.532 -1.390 1.00 85.81 85 VAL A N 1
ATOM 647 C CA . VAL A 1 85 ? 5.441 -0.897 -1.106 1.00 85.81 85 VAL A CA 1
ATOM 648 C C . VAL A 1 85 ? 5.538 -1.686 -2.413 1.00 85.81 85 VAL A C 1
ATOM 650 O O . VAL A 1 85 ? 6.517 -2.399 -2.617 1.00 85.81 85 VAL A O 1
ATOM 653 N N . PHE A 1 86 ? 4.587 -1.506 -3.336 1.00 89.38 86 PHE A N 1
ATOM 654 C CA . PHE A 1 86 ? 4.628 -2.173 -4.640 1.00 89.38 86 PHE A CA 1
ATOM 655 C C . PHE A 1 86 ? 5.939 -1.894 -5.383 1.00 89.38 86 PHE A C 1
ATOM 657 O O . PHE A 1 86 ? 6.619 -2.824 -5.800 1.00 89.38 86 PHE A O 1
ATOM 664 N N . ASN A 1 87 ? 6.335 -0.624 -5.494 1.00 87.69 87 ASN A N 1
ATOM 665 C CA . ASN A 1 87 ? 7.556 -0.225 -6.192 1.00 87.69 87 ASN A CA 1
ATOM 666 C C . ASN A 1 87 ? 8.822 -0.794 -5.543 1.00 87.69 87 ASN A C 1
ATOM 668 O O . ASN A 1 87 ? 9.780 -1.087 -6.252 1.00 87.69 87 ASN A O 1
ATOM 672 N N . LEU A 1 88 ? 8.847 -0.952 -4.215 1.00 84.69 88 LEU A N 1
ATOM 673 C CA . LEU A 1 88 ? 9.961 -1.608 -3.533 1.00 84.69 88 LEU A CA 1
ATOM 674 C C . LEU A 1 88 ? 10.100 -3.061 -3.999 1.00 84.69 88 LEU A C 1
ATOM 676 O O . LEU A 1 88 ? 11.195 -3.490 -4.357 1.00 84.69 88 LEU A O 1
ATOM 680 N N . HIS A 1 89 ? 9.001 -3.812 -3.981 1.00 83.06 89 HIS A N 1
ATOM 681 C CA . HIS A 1 89 ? 9.019 -5.243 -4.280 1.00 83.06 89 HIS A CA 1
ATOM 682 C C . HIS A 1 89 ? 9.136 -5.538 -5.779 1.00 83.06 89 HIS A C 1
ATOM 684 O O . HIS A 1 89 ? 9.812 -6.487 -6.163 1.00 83.06 89 HIS A O 1
ATOM 690 N N . ALA A 1 90 ? 8.538 -4.700 -6.622 1.00 87.75 90 ALA A N 1
ATOM 691 C CA . ALA A 1 90 ? 8.591 -4.809 -8.075 1.00 87.75 90 ALA A CA 1
ATOM 692 C C . ALA A 1 90 ? 9.772 -4.045 -8.700 1.00 87.75 90 ALA A C 1
ATOM 694 O O . ALA A 1 90 ? 9.887 -4.006 -9.918 1.00 87.75 90 ALA A O 1
ATOM 695 N N . GLY A 1 91 ? 10.655 -3.427 -7.908 1.00 87.06 91 GLY A N 1
ATOM 696 C CA . GLY A 1 91 ? 11.675 -2.497 -8.415 1.00 87.06 91 GLY A CA 1
ATOM 697 C C . GLY A 1 91 ? 12.714 -3.107 -9.365 1.00 87.06 91 GLY A C 1
ATOM 698 O O . GLY A 1 91 ? 13.375 -2.370 -10.089 1.00 87.06 91 GLY A O 1
ATOM 699 N N . ALA A 1 92 ? 12.857 -4.435 -9.372 1.00 88.62 92 ALA A N 1
ATOM 700 C CA . ALA A 1 92 ? 13.714 -5.168 -10.306 1.00 88.62 92 ALA A CA 1
ATOM 701 C C . ALA A 1 92 ? 12.957 -5.738 -11.523 1.00 88.62 92 ALA A C 1
ATOM 703 O O . ALA A 1 92 ? 13.587 -6.355 -12.376 1.00 88.62 92 ALA A O 1
ATOM 704 N N . LEU A 1 93 ? 11.633 -5.564 -11.578 1.00 89.62 93 LEU A N 1
ATOM 705 C CA . LEU A 1 93 ? 10.752 -6.114 -12.605 1.00 89.62 93 LEU A CA 1
ATOM 706 C C . LEU A 1 93 ? 10.443 -5.064 -13.679 1.00 89.62 93 LEU A C 1
ATOM 708 O O . LEU A 1 93 ? 10.265 -3.879 -13.380 1.00 89.62 93 LEU A O 1
ATOM 712 N N . VAL A 1 94 ? 10.324 -5.503 -14.927 1.00 91.75 94 VAL A N 1
ATOM 713 C CA . VAL A 1 94 ? 10.020 -4.671 -16.091 1.00 91.75 94 VAL A CA 1
ATOM 714 C C . VAL A 1 94 ? 8.515 -4.734 -16.409 1.00 91.75 94 VAL A C 1
ATOM 716 O O . VAL A 1 94 ? 7.995 -5.805 -16.735 1.00 91.75 94 VAL A O 1
ATOM 719 N N . PRO A 1 95 ? 7.777 -3.606 -16.350 1.00 91.44 95 PRO A N 1
ATOM 720 C CA . PRO A 1 95 ? 6.366 -3.574 -16.732 1.00 91.44 95 PRO A CA 1
ATOM 721 C C . PRO A 1 95 ? 6.174 -3.957 -18.206 1.00 91.44 95 PRO A C 1
ATOM 723 O O . PRO A 1 95 ? 6.858 -3.430 -19.080 1.00 91.44 95 PRO A O 1
ATOM 726 N N . GLY A 1 96 ? 5.212 -4.833 -18.488 1.00 90.19 96 GLY A N 1
ATOM 727 C CA . GLY A 1 96 ? 4.945 -5.387 -19.819 1.00 90.19 96 GLY A CA 1
ATOM 728 C C . GLY A 1 96 ? 5.766 -6.634 -20.166 1.00 90.19 96 GLY A C 1
ATOM 729 O O . GLY A 1 96 ? 5.402 -7.331 -21.110 1.00 90.19 96 GLY A O 1
ATOM 730 N N . GLU A 1 97 ? 6.815 -6.942 -19.397 1.00 92.94 97 GLU A N 1
ATOM 731 C CA . GLU A 1 97 ? 7.601 -8.177 -19.526 1.00 92.94 97 GLU A CA 1
ATOM 732 C C . GLU A 1 97 ? 7.357 -9.104 -18.330 1.00 92.94 97 GLU A C 1
ATOM 734 O O . GLU A 1 97 ? 6.872 -10.220 -18.500 1.00 92.94 97 GLU A O 1
ATOM 739 N N . ASP A 1 98 ? 7.630 -8.614 -17.118 1.00 92.38 98 ASP A N 1
ATOM 740 C CA . ASP A 1 98 ? 7.499 -9.377 -15.873 1.00 92.38 98 ASP A CA 1
ATOM 741 C C . ASP A 1 98 ? 6.100 -9.261 -15.251 1.00 92.38 98 ASP A C 1
ATOM 743 O O . ASP A 1 98 ? 5.673 -10.146 -14.509 1.00 92.38 98 ASP A O 1
ATOM 747 N N . TYR A 1 99 ? 5.380 -8.164 -15.520 1.00 90.69 99 TYR A N 1
ATOM 748 C CA . TYR A 1 99 ? 4.023 -7.952 -15.010 1.00 90.69 99 TYR A CA 1
ATOM 749 C C . TYR A 1 99 ? 3.1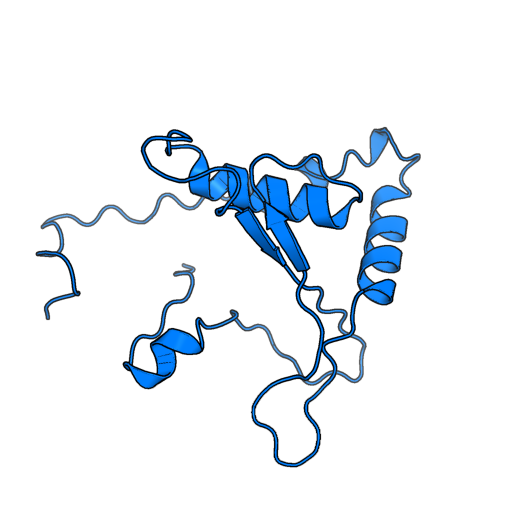87 -7.003 -15.883 1.00 90.69 99 TYR A C 1
ATOM 751 O O . TYR A 1 99 ? 3.713 -6.074 -16.496 1.00 90.69 99 TYR A O 1
ATOM 759 N N . ASP A 1 100 ? 1.862 -7.181 -15.901 1.00 92.44 100 ASP A N 1
ATOM 760 C CA . ASP A 1 100 ? 0.930 -6.240 -16.546 1.00 92.44 100 ASP A CA 1
ATOM 761 C C . ASP A 1 100 ? 0.601 -5.085 -15.592 1.00 92.44 100 ASP A C 1
ATOM 763 O O . ASP A 1 100 ? 0.018 -5.300 -14.531 1.00 92.44 100 ASP A O 1
ATOM 767 N N . ALA A 1 101 ? 0.934 -3.847 -15.959 1.00 91.44 101 ALA A N 1
ATOM 768 C CA . ALA A 1 101 ? 0.755 -2.687 -15.087 1.00 91.44 101 ALA A CA 1
ATOM 769 C C . ALA A 1 101 ? -0.712 -2.297 -14.801 1.00 91.44 101 ALA A C 1
ATOM 771 O O . ALA A 1 101 ? -0.968 -1.554 -13.850 1.00 91.44 101 ALA A O 1
ATOM 772 N N . ASN A 1 102 ? -1.672 -2.770 -15.600 1.00 89.62 102 ASN A N 1
ATOM 773 C CA . ASN A 1 102 ? -3.100 -2.535 -15.369 1.00 89.62 102 ASN A CA 1
ATOM 774 C C . ASN A 1 102 ? -3.743 -3.628 -14.508 1.00 89.62 102 ASN A C 1
ATOM 776 O O . ASN A 1 102 ? -4.758 -3.367 -13.867 1.00 89.62 102 ASN A O 1
ATOM 780 N N . LEU A 1 103 ? -3.158 -4.828 -14.491 1.00 89.44 103 LEU A N 1
ATOM 781 C CA . LEU A 1 103 ? -3.669 -5.980 -13.738 1.00 89.44 103 LEU A CA 1
ATOM 782 C C . LEU A 1 103 ? -2.851 -6.287 -12.476 1.00 89.44 103 LEU A C 1
ATOM 784 O O . LEU A 1 103 ? -3.331 -6.977 -11.584 1.00 89.44 103 LEU A O 1
ATOM 788 N N . SER A 1 104 ? -1.637 -5.754 -12.381 1.00 93.31 104 SER A N 1
ATOM 789 C CA . SER A 1 104 ? -0.752 -5.889 -11.222 1.00 93.31 104 SER A CA 1
ATOM 790 C C . SER A 1 104 ? -0.751 -4.599 -10.421 1.00 93.31 104 SER A C 1
ATOM 792 O O . SER A 1 104 ? -0.945 -3.514 -10.969 1.00 93.31 104 SER A O 1
ATOM 794 N N . GLY A 1 105 ? -0.507 -4.691 -9.122 1.00 94.06 105 GLY A N 1
ATOM 795 C CA . GLY A 1 105 ? -0.554 -3.540 -8.236 1.00 94.06 105 GLY A CA 1
ATOM 796 C C . GLY A 1 105 ? -0.430 -3.950 -6.781 1.00 94.06 105 GLY A C 1
ATOM 797 O O . GLY A 1 105 ? 0.088 -5.021 -6.474 1.00 94.06 105 GLY A O 1
ATOM 798 N N . ALA A 1 106 ? -0.913 -3.089 -5.896 1.00 92.62 106 ALA A N 1
ATOM 799 C CA . ALA A 1 106 ? -1.027 -3.403 -4.480 1.00 92.62 106 ALA A CA 1
ATOM 800 C C . ALA A 1 106 ? -2.499 -3.479 -4.089 1.00 92.62 106 ALA A C 1
ATOM 802 O O . ALA A 1 106 ? -3.234 -2.497 -4.234 1.00 92.62 106 ALA A O 1
ATOM 803 N N . GLU A 1 107 ? -2.897 -4.628 -3.556 1.00 91.44 107 GLU A N 1
ATOM 804 C CA . GLU A 1 107 ? -4.045 -4.701 -2.666 1.00 91.44 107 GLU A CA 1
ATOM 805 C C . GLU A 1 107 ? -3.630 -4.185 -1.286 1.00 91.44 107 GLU A C 1
ATOM 807 O O . GLU A 1 107 ? -2.516 -4.433 -0.819 1.00 91.44 107 GLU A O 1
ATOM 812 N N . TRP A 1 108 ? -4.495 -3.403 -0.656 1.00 89.94 108 TRP A N 1
ATOM 813 C CA . TRP A 1 108 ? -4.236 -2.814 0.644 1.00 89.94 108 TRP A CA 1
ATOM 814 C C . TRP A 1 108 ? -5.523 -2.667 1.448 1.00 89.94 108 TRP A C 1
ATOM 816 O O . TRP A 1 108 ? -6.622 -2.508 0.918 1.00 89.94 108 TRP A O 1
ATOM 826 N N . TRP A 1 109 ? -5.358 -2.683 2.760 1.00 89.69 109 TRP A N 1
ATOM 827 C CA . TRP A 1 109 ? -6.394 -2.455 3.753 1.00 89.69 109 TRP A CA 1
ATOM 828 C C . TRP A 1 109 ? -5.744 -1.781 4.966 1.00 89.69 109 TRP A C 1
ATOM 830 O O . TRP A 1 109 ? -4.516 -1.688 5.053 1.00 89.69 109 TRP A O 1
ATOM 840 N N . THR A 1 110 ? -6.543 -1.241 5.882 1.00 88.38 110 THR A N 1
ATOM 8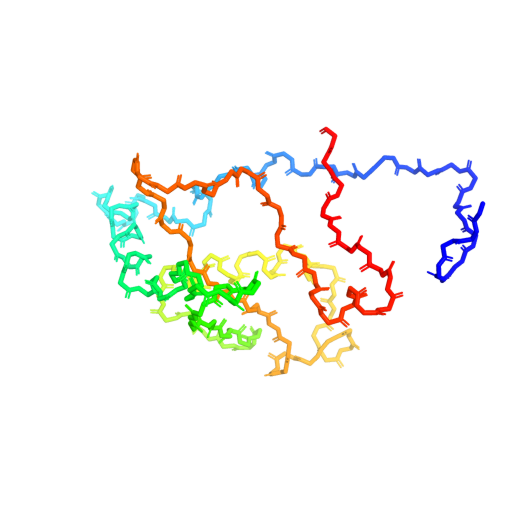41 C CA . THR A 1 110 ? -6.024 -0.616 7.105 1.00 88.38 110 THR A CA 1
ATOM 842 C C . THR A 1 110 ? -6.458 -1.408 8.322 1.00 88.38 110 THR A C 1
ATOM 844 O O . THR A 1 110 ? -7.581 -1.888 8.373 1.00 88.38 110 THR A O 1
ATOM 847 N N . LEU A 1 111 ? -5.574 -1.516 9.311 1.00 83.94 111 LEU A N 1
ATOM 848 C CA . LEU A 1 111 ? -5.889 -2.006 10.648 1.00 83.94 111 LEU A CA 1
ATOM 849 C C . LEU A 1 111 ? -5.656 -0.858 11.619 1.00 83.94 111 LEU A C 1
ATOM 851 O O . LEU A 1 111 ? -4.528 -0.376 11.743 1.00 83.94 111 LEU A O 1
ATOM 855 N N . VAL A 1 112 ? -6.710 -0.397 12.286 1.00 84.44 112 VAL A N 1
ATOM 856 C CA . VAL A 1 112 ? -6.581 0.625 13.325 1.00 84.44 112 VAL A CA 1
ATOM 857 C C . VAL A 1 112 ? -6.905 -0.014 14.659 1.00 84.44 112 VAL A C 1
ATOM 859 O O . VAL A 1 112 ? -8.071 -0.239 14.956 1.00 84.44 112 VAL A O 1
ATOM 862 N N . LEU A 1 113 ? -5.856 -0.292 15.430 1.00 79.25 113 LEU A N 1
ATOM 863 C CA . LEU A 1 113 ? -5.970 -0.880 16.759 1.00 79.25 113 LEU A CA 1
ATOM 864 C C . LEU A 1 113 ? -6.249 0.201 17.804 1.00 79.25 113 LEU A C 1
ATOM 866 O O . LEU A 1 113 ? -5.582 1.242 17.828 1.00 79.25 113 LEU A O 1
ATOM 870 N N . ASP A 1 114 ? -7.199 -0.067 18.688 1.00 76.06 114 ASP A N 1
ATOM 871 C CA . ASP A 1 114 ? -7.417 0.656 19.930 1.00 76.06 114 ASP A CA 1
ATOM 872 C C . ASP A 1 114 ? -7.132 -0.231 21.158 1.00 76.06 114 ASP A C 1
ATOM 874 O O . ASP A 1 114 ? -6.717 -1.384 21.054 1.00 76.06 114 ASP A O 1
ATOM 878 N N . GLY A 1 115 ? -7.266 0.341 22.358 1.00 67.31 115 GLY A N 1
ATOM 879 C CA . GLY A 1 115 ? -6.916 -0.344 23.605 1.00 67.31 115 GLY A CA 1
ATOM 880 C C . GLY A 1 115 ? -7.825 -1.520 23.981 1.00 67.31 115 GLY A C 1
ATOM 881 O O . GLY A 1 115 ? -7.661 -2.049 25.078 1.00 67.31 115 GLY A O 1
ATOM 882 N N . GLN A 1 116 ? -8.816 -1.872 23.163 1.00 66.38 116 GLN A N 1
ATOM 883 C CA . GLN A 1 116 ? -9.729 -2.999 23.370 1.00 66.38 116 GLN A CA 1
ATOM 884 C C . GLN A 1 116 ? -9.561 -4.105 22.315 1.00 66.38 116 GLN A C 1
ATOM 886 O O . GLN A 1 116 ? -10.282 -5.099 22.379 1.00 66.38 116 GLN A O 1
ATOM 891 N N . ASP A 1 117 ? -8.639 -3.953 21.360 1.00 70.69 117 ASP A N 1
ATOM 892 C CA . ASP A 1 117 ? -8.423 -4.945 20.308 1.00 70.69 117 ASP A CA 1
ATOM 893 C C . ASP A 1 117 ? -7.440 -6.048 20.735 1.00 70.69 117 ASP A C 1
ATOM 895 O O . ASP A 1 117 ? -6.320 -5.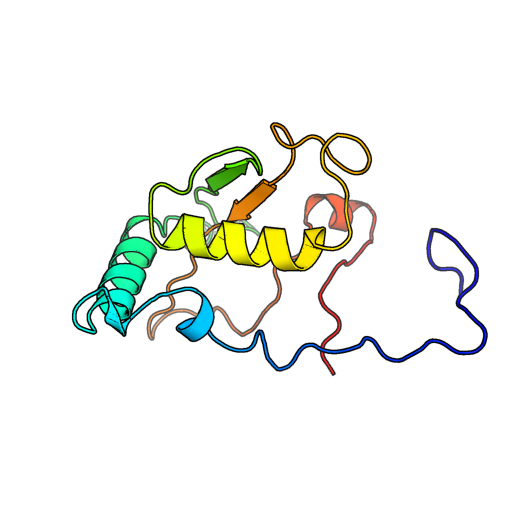782 21.169 1.00 70.69 117 ASP A O 1
ATOM 899 N N . ASP A 1 118 ? -7.834 -7.307 20.522 1.00 63.84 118 ASP A N 1
ATOM 900 C CA . ASP A 1 118 ? -7.033 -8.507 20.831 1.00 63.84 118 ASP A CA 1
ATOM 901 C C . ASP A 1 118 ? -6.087 -8.925 19.685 1.00 63.84 118 ASP A C 1
ATOM 903 O O . ASP A 1 118 ? -5.504 -10.015 19.687 1.00 63.84 118 ASP A O 1
ATOM 907 N N . VAL A 1 119 ? -5.932 -8.078 18.665 1.00 66.38 119 VAL A N 1
ATOM 908 C CA . VAL A 1 119 ? -5.118 -8.391 17.488 1.00 66.38 119 VAL A CA 1
ATOM 909 C C . VAL A 1 119 ? -3.638 -8.162 17.805 1.00 66.38 119 VAL A C 1
ATOM 911 O O . VAL A 1 119 ? -3.127 -7.043 17.765 1.00 66.38 119 VAL A O 1
ATOM 914 N N . GLY A 1 120 ? -2.934 -9.249 18.126 1.00 62.81 120 GLY A N 1
ATOM 915 C CA . GLY A 1 120 ? -1.482 -9.254 18.304 1.00 62.81 120 GLY A CA 1
ATOM 916 C C . GLY A 1 120 ? -0.705 -9.029 16.999 1.00 62.81 120 GLY A C 1
ATOM 917 O O . GLY A 1 120 ? -1.261 -9.014 15.899 1.00 62.81 120 GLY A O 1
ATOM 918 N N . PHE A 1 121 ? 0.618 -8.882 17.117 1.00 60.88 121 PHE A N 1
ATOM 919 C CA . PHE A 1 121 ? 1.515 -8.794 15.963 1.00 60.88 121 PHE A CA 1
ATOM 920 C C . PHE A 1 121 ? 1.432 -10.073 15.121 1.00 60.88 121 PHE A C 1
ATOM 922 O O . PHE A 1 121 ? 1.823 -11.147 15.578 1.00 60.88 121 PHE A O 1
ATOM 929 N N . HIS A 1 122 ? 0.925 -9.953 13.899 1.00 65.44 122 HIS A N 1
ATOM 930 C CA . HIS A 1 122 ? 0.774 -11.057 12.961 1.00 65.44 122 HIS A CA 1
ATOM 931 C C . HIS A 1 122 ? 1.080 -10.584 11.537 1.00 65.44 122 HIS A C 1
ATOM 933 O O . HIS A 1 122 ? 1.074 -9.386 11.251 1.00 65.44 122 HIS A O 1
ATOM 939 N N . TRP A 1 123 ? 1.366 -11.540 10.657 1.00 64.44 123 TRP A N 1
ATOM 940 C CA . TRP A 1 123 ? 1.472 -11.311 9.219 1.00 64.44 123 TRP A CA 1
ATOM 941 C C . TRP A 1 123 ? 0.193 -11.790 8.572 1.00 64.44 123 TRP A C 1
ATOM 943 O O . TRP A 1 123 ? -0.331 -12.838 8.962 1.00 64.44 123 TRP A O 1
ATOM 953 N N . ASP A 1 124 ? -0.280 -11.034 7.590 1.00 64.88 124 ASP A N 1
ATOM 954 C CA . ASP A 1 124 ? -1.371 -11.513 6.762 1.00 64.88 124 ASP A CA 1
ATOM 955 C C . ASP A 1 124 ? -0.884 -12.736 5.977 1.00 64.88 124 ASP A C 1
ATOM 957 O O . ASP A 1 124 ? 0.245 -12.757 5.469 1.00 64.88 124 ASP A O 1
ATOM 961 N N . ARG A 1 125 ? -1.701 -13.787 5.972 1.00 65.81 125 ARG A N 1
ATOM 962 C CA . ARG A 1 125 ? -1.411 -15.035 5.266 1.00 65.81 125 ARG A CA 1
ATOM 963 C C . ARG A 1 125 ? -2.112 -14.993 3.920 1.00 65.81 125 ARG A C 1
ATOM 965 O O . ARG A 1 125 ? -3.215 -14.470 3.817 1.00 65.81 125 ARG A O 1
ATOM 972 N N . ASP A 1 126 ? -1.498 -15.582 2.902 1.00 66.94 126 ASP A N 1
ATOM 973 C CA . ASP A 1 126 ? -2.214 -15.840 1.656 1.00 66.94 126 ASP A CA 1
ATOM 974 C C . ASP A 1 126 ? -3.219 -16.977 1.892 1.00 66.94 126 ASP A C 1
ATOM 976 O O . ASP A 1 126 ? -2.875 -18.159 1.831 1.00 66.94 126 ASP A O 1
ATOM 980 N N . TYR A 1 127 ? -4.451 -16.608 2.246 1.00 66.94 127 TYR A N 1
ATOM 981 C CA . TYR A 1 127 ? -5.496 -17.565 2.610 1.00 66.94 127 TYR A CA 1
ATOM 982 C C . TYR A 1 127 ? -5.878 -18.489 1.450 1.00 66.94 127 TYR A C 1
ATOM 984 O O . TYR A 1 127 ? -6.312 -19.609 1.697 1.00 66.94 127 TYR A O 1
ATOM 992 N N . ALA A 1 128 ? -5.681 -18.068 0.194 1.00 66.62 128 ALA A N 1
ATOM 993 C CA . ALA A 1 128 ? -5.969 -18.912 -0.964 1.00 66.62 128 ALA A CA 1
ATOM 994 C C . ALA A 1 128 ? -5.004 -20.105 -1.068 1.00 66.62 128 ALA A C 1
ATOM 996 O O . ALA A 1 128 ? -5.374 -21.143 -1.608 1.00 66.62 128 ALA A O 1
ATOM 997 N N . LEU A 1 129 ? -3.786 -19.967 -0.535 1.00 65.69 129 LEU A N 1
ATOM 998 C CA . LEU A 1 129 ? -2.756 -21.010 -0.539 1.00 65.69 129 LEU A CA 1
ATOM 999 C C . LEU A 1 129 ? -2.739 -21.853 0.748 1.00 65.69 129 LEU A C 1
ATOM 1001 O O . LEU A 1 129 ? -2.050 -22.875 0.804 1.00 65.69 129 LEU A O 1
ATOM 1005 N N . GLU A 1 130 ? -3.498 -21.458 1.776 1.00 67.75 130 GLU A N 1
ATOM 1006 C CA . GLU A 1 130 ? -3.610 -22.211 3.033 1.00 67.75 130 GLU A CA 1
ATOM 1007 C C . GLU A 1 130 ? -4.267 -23.581 2.802 1.00 67.75 130 GLU A C 1
ATOM 1009 O O . GLU A 1 130 ? -3.786 -24.583 3.337 1.00 67.75 130 GLU A O 1
ATOM 1014 N N . ASP A 1 131 ? -5.281 -23.646 1.931 1.00 70.62 131 ASP A N 1
ATOM 1015 C CA . ASP A 1 131 ? -5.940 -24.900 1.530 1.00 70.62 131 ASP A CA 1
ATOM 1016 C C . ASP A 1 131 ? -4.974 -25.874 0.821 1.00 70.62 131 ASP A C 1
ATOM 1018 O O . ASP A 1 131 ? -5.146 -27.093 0.898 1.00 70.62 131 ASP A O 1
ATOM 1022 N N . ASP A 1 132 ? -3.906 -25.350 0.209 1.00 75.31 132 ASP A N 1
ATOM 1023 C CA . ASP A 1 132 ? -2.825 -26.121 -0.420 1.00 75.31 132 ASP A CA 1
ATOM 1024 C C . ASP A 1 132 ? -1.681 -26.468 0.561 1.00 75.31 132 ASP A C 1
ATOM 1026 O O . ASP A 1 132 ? -0.659 -27.047 0.176 1.00 75.31 132 ASP A O 1
ATOM 1030 N N . GLY A 1 133 ? -1.824 -26.122 1.847 1.00 69.94 133 GLY A N 1
ATOM 1031 C CA . GLY A 1 133 ? -0.825 -26.355 2.894 1.00 69.94 133 GLY A CA 1
ATOM 1032 C C . GLY A 1 133 ? 0.414 -25.458 2.789 1.00 69.94 133 GLY A C 1
ATOM 1033 O O . GLY A 1 133 ? 1.449 -25.760 3.393 1.00 69.94 133 GLY A O 1
ATOM 1034 N N . LEU A 1 134 ? 0.342 -24.369 2.018 1.00 65.56 134 LEU A N 1
ATOM 1035 C CA . LEU A 1 134 ? 1.439 -23.430 1.806 1.00 65.56 134 LEU A CA 1
ATOM 1036 C C . LEU A 1 134 ? 1.264 -22.188 2.684 1.00 65.56 134 LEU A C 1
ATOM 1038 O O . LEU A 1 134 ? 0.327 -21.414 2.543 1.00 65.56 134 LEU A O 1
ATOM 1042 N N . HIS A 1 135 ? 2.226 -21.972 3.581 1.00 60.34 135 HIS A N 1
ATOM 1043 C CA . HIS A 1 135 ? 2.242 -20.829 4.490 1.00 60.34 135 HIS A CA 1
ATOM 1044 C C . HIS A 1 135 ? 3.266 -19.802 4.002 1.00 60.34 135 HIS A C 1
ATOM 1046 O O . HIS A 1 135 ? 4.441 -19.865 4.367 1.00 60.34 135 HIS A O 1
ATOM 1052 N N . VAL A 1 136 ? 2.835 -18.857 3.166 1.00 63.53 136 VAL A N 1
ATOM 1053 C CA . VAL A 1 136 ? 3.691 -17.745 2.735 1.00 63.53 136 VAL A CA 1
ATOM 1054 C C . VAL A 1 136 ? 3.634 -16.646 3.793 1.00 63.53 136 VAL A C 1
ATOM 1056 O O . VAL A 1 136 ? 2.574 -16.096 4.072 1.00 63.53 136 VAL A O 1
ATOM 1059 N N . HIS A 1 137 ? 4.774 -16.331 4.401 1.00 56.62 137 HIS A N 1
ATOM 1060 C CA . HIS A 1 137 ? 4.918 -15.204 5.318 1.00 56.62 137 HIS A CA 1
ATOM 1061 C C . HIS A 1 137 ? 6.313 -14.581 5.173 1.00 56.62 137 HIS A C 1
ATOM 1063 O O . HIS A 1 137 ? 7.261 -15.271 4.781 1.00 56.62 137 HIS A O 1
ATOM 1069 N N . PRO A 1 138 ? 6.492 -13.292 5.512 1.00 57.78 138 PRO A N 1
ATOM 1070 C CA . PRO A 1 138 ? 7.816 -12.692 5.553 1.00 57.78 138 PRO A CA 1
ATOM 1071 C C . PRO A 1 138 ? 8.724 -13.454 6.527 1.00 57.78 138 PRO A C 1
ATOM 1073 O O . PRO A 1 138 ? 8.347 -13.735 7.667 1.00 57.78 138 PRO A O 1
ATOM 1076 N N . HIS A 1 139 ? 9.936 -13.792 6.089 1.00 46.97 139 HIS A N 1
ATOM 1077 C CA . HIS A 1 139 ? 10.997 -14.217 6.997 1.00 46.97 139 HIS A CA 1
ATOM 1078 C C . HIS A 1 139 ? 11.589 -12.977 7.658 1.00 46.97 139 HIS A C 1
ATOM 1080 O O . HIS A 1 139 ? 12.171 -12.127 6.985 1.00 46.97 139 HIS A O 1
ATOM 1086 N N . ILE A 1 140 ? 11.452 -12.884 8.976 1.00 45.78 140 ILE A N 1
ATOM 1087 C CA . ILE A 1 140 ? 12.054 -11.813 9.764 1.00 45.78 140 ILE A CA 1
ATOM 1088 C C . ILE A 1 140 ? 13.049 -12.457 10.707 1.00 45.78 140 ILE A C 1
ATOM 1090 O O . ILE A 1 140 ? 12.682 -13.314 11.507 1.00 45.78 140 ILE A O 1
ATOM 1094 N N . SER A 1 141 ? 14.308 -12.056 10.559 1.00 36.47 141 SER A N 1
ATOM 1095 C CA . SER A 1 141 ? 15.384 -12.326 11.509 1.00 36.47 141 SER A CA 1
ATOM 1096 C C . SER A 1 141 ? 15.666 -11.091 12.345 1.00 36.47 141 SER A C 1
ATOM 1098 O O . SER A 1 141 ? 15.762 -10.000 11.725 1.00 36.47 141 SER A O 1
#

Solvent-accessible surface area (backbone atoms only — not comparable to full-atom values): 9343 Å² total; per-residue (Å²): 134,85,57,97,90,54,81,79,64,100,73,72,73,75,78,85,76,67,75,83,78,69,62,66,73,84,72,45,65,35,82,81,43,83,69,42,42,63,62,53,46,54,51,51,40,58,72,61,43,49,57,42,83,37,59,95,93,49,96,54,61,50,60,62,75,44,78,46,38,60,71,56,82,64,87,48,69,68,45,44,48,40,48,51,54,39,49,65,75,44,63,88,57,49,78,76,77,73,42,50,37,78,83,35,57,29,76,48,72,46,85,78,84,59,100,84,59,88,80,67,96,76,75,81,63,54,67,86,39,46,85,74,74,42,84,60,66,90,89,82,132

Organism: NCB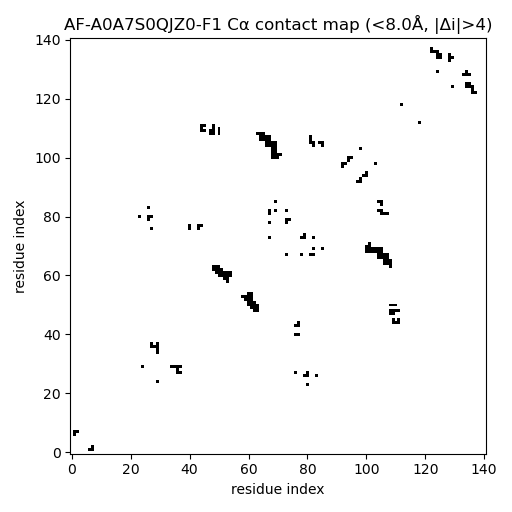I:txid233186

pLDDT: mean 73.02, std 16.1, range [30.48, 95.44]

Mean predicted aligned error: 11.45 Å

Radius of gyration: 18.03 Å; Cα contacts (8 Å, |Δi|>4): 126; chains: 1; bounding box: 45×53×43 Å

Secondary structure (DSSP, 8-state):
-PBTTBPPPSS-PPP---GGG-SGGGTS-TTTTTT-HHHHHHHHHHHH---B-PPTT-SS-B---EEEETTSPP-SHHHHHHHHHHHHHSTTSPBTTTB-TTT-EEEE------TT----S-PPP-HHHHTTT--------

Foldseek 3Di:
DDDPPDDDPPDDDDPPDDCVVPDCCVQFVCVVVVVCSVVVVLVVQVVQAAQDDDDVPDPGTDHDKDWDQQPDDDPDSQQSVQNVVVCVVCVVPDDPPRHPRRPDGGIDHHDDDDPPDPDDDDFDFPPVCVVVVDTDDDDDD

Sequence (141 aa):
GRVPGGMLPENPKPPMLNYGFRTWHNFLNCAADDGKAMEKLLQDAKTVFSARNGRPGQSYSAGETYFLPAAMTPRCGLERLARAVFNLHAGALVPGEDYDANLSGAEWWTLVLDGQDDVGFHWDRDYALEDDGLHVHPHIS